Protein AF-A0A7S4M7B2-F1 (afdb_monomer_lite)

Secondary structure (DSSP, 8-state):
-HHHHTT-S-EEEE---GGGHHHHHHHHHH-BPTT-S-BSEEEE-S-TTTS-HHHHHHTTS----BSSGGG---EEEE---HHHHHHHHHHHHHHHHHT-GGGGGBS-EEEE---HHHHHHHHPPTTSTT-SHHHHHH-

Organism: NCBI:txid1487602

InterPro domains:
  IPR001737 Ribosomal RNA adenine methyltransferase KsgA/Erm [PF00398] (4-139)
  IPR001737 Ribosomal RNA adenine methyltransferase KsgA/Erm [PS51689] (1-139)
  IPR001737 Ribosomal RNA adenine methyltransferase KsgA/Erm [PTHR11727] (1-139)
  IPR020598 Ribosomal RNA adenine methylase transferase, N-terminal [SM00650] (1-139)
  IPR029063 S-adenosyl-L-methionine-dependent methyltransferase superfamily [G3DSA:3.40.50.150] (1-139)
  IPR029063 S-adenosyl-L-methionine-dependent methyltransferase superfamily [SSF53335] (3-139)

Foldseek 3Di:
DVCLVVPLQADEDAAQDPVCVVVLVVVQCVQDDVPDSHHSYHYHNHDPLPDQQQVVCCVPDPQDEDADQVPQSAEAEDADDQVVQLVVLLVVLVCCVVCGGSSSNYPYYYHYDHDPLLVCLCCPDPPDPSDDPNVVSND

Structure (mmCIF, N/CA/C/O backbone):
data_AF-A0A7S4M7B2-F1
#
_entry.id   AF-A0A7S4M7B2-F1
#
loop_
_atom_site.group_PDB
_atom_site.id
_atom_site.type_symbol
_atom_site.label_atom_id
_atom_site.label_alt_id
_atom_site.label_comp_id
_atom_site.label_asym_id
_atom_site.label_entity_id
_atom_site.label_seq_id
_atom_site.pdbx_PDB_ins_code
_atom_site.Cartn_x
_atom_site.Cartn_y
_atom_site.Cartn_z
_atom_site.occupancy
_atom_site.B_iso_or_equiv
_atom_site.auth_seq_id
_atom_site.auth_comp_id
_atom_site.auth_asym_id
_atom_site.auth_atom_id
_atom_site.pdbx_PDB_model_num
ATOM 1 N N . ARG A 1 1 ? -14.000 -4.338 2.438 1.00 89.56 1 A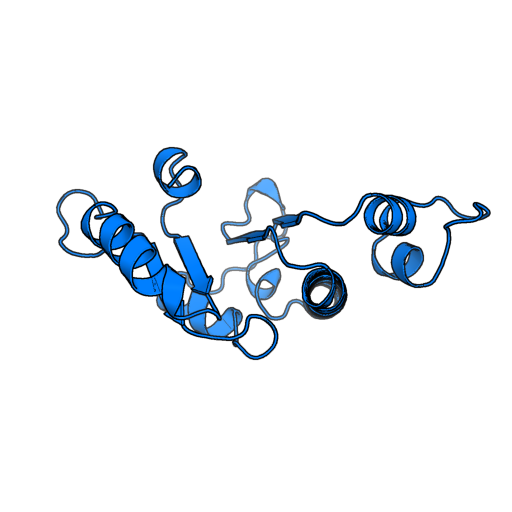RG A N 1
ATOM 2 C CA . ARG A 1 1 ? -14.824 -5.493 2.884 1.00 89.56 1 ARG A CA 1
ATOM 3 C C . ARG A 1 1 ? -14.069 -6.809 2.748 1.00 89.56 1 ARG A C 1
ATOM 5 O O . ARG A 1 1 ? -13.810 -7.389 3.786 1.00 89.56 1 ARG A O 1
ATOM 12 N N . ALA A 1 2 ? -13.655 -7.221 1.542 1.00 92.56 2 ALA A N 1
ATOM 13 C CA . ALA A 1 2 ? -12.934 -8.486 1.325 1.00 92.56 2 ALA A CA 1
ATOM 14 C C . ALA A 1 2 ? -11.750 -8.702 2.289 1.00 92.56 2 ALA A C 1
ATOM 16 O O . ALA A 1 2 ? -11.716 -9.709 2.974 1.00 92.56 2 ALA A O 1
ATOM 17 N N . LEU A 1 3 ? -10.871 -7.706 2.457 1.00 94.25 3 LEU A N 1
ATOM 18 C CA . LEU A 1 3 ? -9.733 -7.799 3.390 1.00 94.25 3 LEU A CA 1
ATOM 19 C C . LEU A 1 3 ? -10.139 -8.096 4.841 1.00 94.25 3 LEU A C 1
ATOM 21 O O . LEU A 1 3 ? -9.514 -8.904 5.514 1.00 94.25 3 LEU A O 1
ATOM 25 N N . LEU A 1 4 ? -11.214 -7.467 5.321 1.00 94.06 4 LEU A N 1
ATOM 26 C CA . LEU A 1 4 ? -11.724 -7.690 6.678 1.00 94.06 4 LEU A CA 1
ATOM 27 C C . LEU A 1 4 ? -12.322 -9.097 6.829 1.00 94.06 4 LEU A C 1
ATOM 29 O O . LEU A 1 4 ? -12.195 -9.702 7.892 1.00 94.06 4 LEU A O 1
ATOM 33 N N . MET A 1 5 ? -12.971 -9.597 5.771 1.00 92.62 5 MET A N 1
ATOM 34 C CA . MET A 1 5 ? -13.567 -10.937 5.715 1.00 92.62 5 MET A CA 1
ATOM 35 C C . MET A 1 5 ? -12.500 -12.034 5.651 1.00 92.62 5 MET A C 1
ATOM 37 O O . MET A 1 5 ? -12.662 -13.053 6.307 1.00 92.62 5 MET A O 1
ATOM 41 N N . GLU A 1 6 ? -11.390 -11.784 4.954 1.00 93.25 6 GLU A N 1
ATOM 42 C CA . GLU A 1 6 ? -10.222 -12.679 4.877 1.00 93.25 6 GLU A CA 1
ATOM 43 C C . GLU A 1 6 ? -9.386 -12.688 6.174 1.00 93.25 6 GLU A C 1
ATOM 45 O O . GLU A 1 6 ? -8.348 -13.331 6.263 1.00 93.25 6 GLU A O 1
ATOM 50 N N . GLY A 1 7 ? -9.823 -11.963 7.208 1.00 90.94 7 GLY A N 1
ATOM 51 C CA . GLY A 1 7 ? -9.205 -12.018 8.530 1.00 90.94 7 GLY A CA 1
ATOM 52 C C . GLY A 1 7 ? -8.147 -10.950 8.807 1.00 90.94 7 GLY A C 1
ATOM 53 O O . GLY A 1 7 ? -7.533 -11.012 9.867 1.00 90.94 7 GLY A O 1
ATOM 54 N N . ALA A 1 8 ? -7.972 -9.932 7.952 1.00 94.06 8 ALA A N 1
ATOM 55 C CA . ALA A 1 8 ? -7.033 -8.838 8.226 1.00 94.06 8 ALA A CA 1
ATOM 56 C C . ALA A 1 8 ? -7.366 -8.152 9.558 1.00 94.06 8 ALA A C 1
ATOM 58 O O . ALA A 1 8 ? -8.428 -7.538 9.685 1.00 94.06 8 ALA A O 1
ATOM 59 N N . GLU A 1 9 ? -6.495 -8.274 10.561 1.00 94.00 9 GLU A N 1
ATOM 60 C CA . GLU A 1 9 ? -6.754 -7.813 11.932 1.00 94.00 9 GLU A CA 1
ATOM 61 C C . GLU A 1 9 ? -7.226 -6.355 11.960 1.00 94.00 9 GLU A C 1
ATOM 63 O O . GLU A 1 9 ? -8.264 -6.045 12.549 1.00 94.00 9 GLU A O 1
ATOM 68 N N . ARG A 1 10 ? -6.527 -5.499 11.210 1.00 95.81 10 ARG A N 1
ATOM 69 C CA . ARG A 1 10 ? -6.850 -4.090 11.008 1.00 95.81 10 ARG A CA 1
ATOM 70 C C . ARG A 1 10 ? -6.630 -3.706 9.547 1.00 95.81 10 ARG A C 1
ATOM 72 O O . ARG A 1 10 ? -5.706 -4.191 8.901 1.00 95.81 10 ARG A O 1
ATOM 79 N N . VAL A 1 11 ? -7.473 -2.819 9.029 1.00 97.56 11 VAL A N 1
ATOM 80 C CA . VAL A 1 11 ? -7.358 -2.251 7.682 1.00 97.56 11 VAL A CA 1
ATOM 81 C C . VAL A 1 11 ? -7.363 -0.735 7.806 1.00 97.56 11 VAL A C 1
ATOM 83 O O . VAL A 1 11 ? -8.320 -0.162 8.322 1.00 97.56 11 VAL A O 1
ATOM 86 N N . ILE A 1 12 ? -6.308 -0.089 7.321 1.00 97.75 12 ILE A N 1
ATOM 87 C CA . ILE A 1 12 ? -6.214 1.370 7.234 1.00 97.75 12 ILE A CA 1
ATOM 88 C C . ILE A 1 12 ? -6.463 1.752 5.776 1.00 97.75 12 ILE A C 1
ATOM 90 O O . ILE A 1 12 ? -5.757 1.290 4.883 1.00 97.75 12 ILE A O 1
ATOM 94 N N . VAL A 1 13 ? -7.486 2.565 5.529 1.00 97.62 13 VAL A N 1
ATOM 95 C CA . VAL A 1 13 ? -7.817 3.078 4.196 1.00 97.62 13 VAL A CA 1
ATOM 96 C C . VAL A 1 13 ? -7.465 4.553 4.147 1.00 97.62 13 VAL A C 1
ATOM 98 O O . VAL A 1 13 ? -8.018 5.335 4.917 1.00 97.62 13 VAL A O 1
ATOM 101 N N . ILE A 1 14 ? -6.581 4.923 3.223 1.00 97.44 14 ILE A N 1
ATOM 102 C CA . ILE A 1 14 ? -6.286 6.316 2.883 1.00 97.44 14 ILE A CA 1
ATOM 103 C C . ILE A 1 14 ? -7.097 6.655 1.632 1.00 97.44 14 ILE A C 1
ATOM 105 O O . ILE A 1 14 ? -6.838 6.119 0.557 1.00 97.44 14 ILE A O 1
ATOM 109 N N . GLU A 1 15 ? -8.114 7.497 1.794 1.00 96.94 15 GLU A N 1
ATOM 110 C CA . GLU A 1 15 ? -9.046 7.886 0.735 1.00 96.94 15 GLU A CA 1
ATOM 111 C C . GLU A 1 15 ? -9.019 9.401 0.536 1.00 96.94 15 GLU A C 1
ATOM 113 O O . GLU A 1 15 ? -9.417 10.165 1.420 1.00 96.94 15 GLU A O 1
ATOM 118 N N . LYS A 1 16 ? -8.595 9.840 -0.649 1.00 95.56 16 LYS A N 1
ATOM 119 C CA . LYS A 1 16 ? -8.500 11.262 -0.986 1.00 95.56 16 LYS A CA 1
ATOM 120 C C . LYS A 1 16 ? -9.872 11.858 -1.293 1.00 95.56 16 LYS A C 1
ATOM 122 O O . LYS A 1 16 ? -10.170 12.988 -0.896 1.00 95.56 16 LYS A O 1
ATOM 127 N N . ASP A 1 17 ? -10.726 11.111 -1.984 1.00 95.69 17 ASP A N 1
ATOM 128 C CA . ASP A 1 17 ? -12.028 11.581 -2.430 1.00 95.69 17 ASP A CA 1
ATOM 129 C C . ASP A 1 17 ? -13.092 11.418 -1.338 1.00 95.69 17 ASP A C 1
ATOM 131 O O . ASP A 1 17 ? -13.592 10.333 -1.027 1.00 95.69 17 ASP A O 1
ATOM 135 N N . ARG A 1 18 ? -13.499 12.564 -0.788 1.00 96.12 18 ARG A N 1
ATOM 136 C CA . ARG A 1 18 ? -14.482 12.664 0.297 1.00 96.12 18 ARG A CA 1
ATOM 137 C C . ARG A 1 18 ? -15.831 12.029 -0.026 1.00 96.12 18 ARG A C 1
ATOM 139 O O . ARG A 1 18 ? -16.554 11.660 0.897 1.00 96.12 18 ARG A O 1
ATOM 146 N N . ARG A 1 19 ? -16.178 11.877 -1.306 1.00 97.69 19 ARG A N 1
ATOM 147 C CA . ARG A 1 19 ? -17.455 11.287 -1.731 1.00 97.69 19 ARG A CA 1
ATOM 148 C C . ARG A 1 19 ? -17.584 9.818 -1.326 1.00 97.69 19 ARG A C 1
ATOM 150 O O . ARG A 1 19 ? -18.703 9.358 -1.117 1.00 97.69 19 ARG A O 1
ATOM 157 N N . PHE A 1 20 ? -16.471 9.096 -1.169 1.00 96.69 20 PHE A N 1
ATOM 158 C CA . PHE A 1 20 ? -16.482 7.688 -0.750 1.00 96.69 20 PHE A CA 1
ATOM 159 C C . PHE A 1 20 ? -16.506 7.497 0.769 1.00 96.69 20 PHE A C 1
ATOM 161 O O . PHE A 1 20 ? -16.854 6.416 1.248 1.00 96.69 20 PHE A O 1
ATOM 168 N N . ILE A 1 21 ? -16.198 8.542 1.543 1.00 97.25 21 ILE A N 1
ATOM 169 C CA . ILE A 1 21 ? -16.103 8.467 3.006 1.00 97.25 21 ILE A CA 1
ATOM 170 C C . ILE A 1 21 ? -17.407 7.980 3.659 1.00 97.25 21 ILE A C 1
ATOM 172 O O . ILE A 1 21 ? -17.317 7.070 4.485 1.00 97.25 21 ILE A O 1
ATOM 176 N N . PRO A 1 22 ? -18.614 8.454 3.280 1.00 97.56 22 PRO A N 1
ATOM 177 C CA . PRO A 1 22 ? -19.855 7.941 3.865 1.00 97.56 22 PRO A CA 1
ATOM 178 C C . PRO A 1 22 ? -20.035 6.431 3.658 1.00 97.56 22 PRO A C 1
ATOM 180 O O . PRO A 1 22 ? -20.436 5.714 4.573 1.00 97.56 22 PRO A O 1
ATOM 183 N N . ALA A 1 23 ? -19.684 5.915 2.477 1.00 97.06 23 ALA A N 1
ATOM 184 C CA . ALA A 1 23 ? -19.776 4.486 2.185 1.00 97.06 23 ALA A CA 1
ATOM 185 C C . ALA A 1 23 ? -18.755 3.670 2.998 1.00 97.06 23 ALA A C 1
ATOM 187 O O . ALA A 1 23 ? -19.079 2.593 3.505 1.00 97.06 23 ALA A O 1
ATOM 188 N N . LEU A 1 24 ? -17.537 4.192 3.169 1.00 97.38 24 LEU A N 1
ATOM 189 C CA . LEU A 1 24 ? -16.518 3.577 4.020 1.00 97.38 24 LEU A CA 1
ATOM 190 C C . LEU A 1 24 ? -16.945 3.563 5.495 1.00 97.38 24 LEU A C 1
ATOM 192 O O . LEU A 1 24 ? -16.757 2.550 6.166 1.00 97.38 24 LEU A O 1
ATOM 196 N N . GLN A 1 25 ? -17.579 4.629 5.987 1.00 97.50 25 GLN A N 1
ATOM 197 C CA . GLN A 1 25 ? -18.100 4.706 7.357 1.00 97.50 25 GLN A CA 1
ATOM 198 C C . GLN A 1 25 ? -19.187 3.657 7.626 1.00 97.50 25 GLN A C 1
ATOM 200 O O . GLN A 1 25 ? -19.196 3.053 8.697 1.00 97.50 25 GLN A O 1
ATOM 205 N N . LEU A 1 26 ? -20.052 3.362 6.649 1.00 96.75 26 LEU A N 1
ATOM 206 C CA . LEU A 1 26 ? -21.022 2.265 6.773 1.00 96.75 26 LEU A CA 1
ATOM 207 C C . LEU A 1 26 ? -20.331 0.907 6.955 1.00 96.75 26 LEU A C 1
ATOM 209 O O . LEU A 1 26 ? -20.789 0.071 7.732 1.00 96.75 26 LEU A O 1
ATOM 213 N N . ILE A 1 27 ? -19.210 0.681 6.264 1.00 96.25 27 ILE A N 1
ATOM 214 C CA . ILE A 1 27 ? -18.401 -0.533 6.445 1.00 96.25 27 ILE A CA 1
ATOM 215 C C . ILE A 1 27 ? -17.726 -0.512 7.820 1.00 96.25 27 ILE A C 1
ATOM 217 O O . ILE A 1 27 ? -17.696 -1.538 8.493 1.00 96.25 27 ILE A O 1
ATOM 221 N N . GLN A 1 28 ? -17.216 0.644 8.245 1.00 96.38 28 GLN A N 1
ATOM 222 C CA . GLN A 1 28 ? -16.529 0.830 9.521 1.00 96.38 28 GLN A CA 1
ATOM 223 C C . GLN A 1 28 ? -17.417 0.457 10.711 1.00 96.38 28 GLN A C 1
ATOM 225 O O . GLN A 1 28 ? -16.987 -0.278 11.592 1.00 96.38 28 GLN A O 1
ATOM 230 N N . GLN A 1 29 ? -18.681 0.885 10.690 1.00 94.69 29 GLN A N 1
ATOM 231 C CA . GLN A 1 29 ? -19.667 0.566 11.730 1.00 94.69 29 GLN A CA 1
ATOM 232 C C . GLN A 1 29 ? -19.933 -0.941 11.872 1.00 94.69 29 GLN A C 1
ATOM 234 O O . GLN A 1 29 ? -20.327 -1.399 12.940 1.00 94.69 29 GLN A O 1
ATOM 239 N N . GLN A 1 30 ? -19.719 -1.711 10.803 1.00 93.25 30 GLN A N 1
ATOM 240 C CA . GLN A 1 30 ? -19.924 -3.162 10.771 1.00 93.25 30 GLN A CA 1
ATOM 241 C C . GLN A 1 30 ? -18.630 -3.947 11.033 1.00 93.25 30 GLN A C 1
ATOM 243 O O . GLN A 1 30 ? -18.676 -5.139 11.327 1.00 93.25 30 GLN A O 1
ATOM 248 N N . ALA A 1 31 ? -17.471 -3.302 10.913 1.00 94.81 31 ALA A N 1
ATOM 249 C CA . ALA A 1 31 ? -16.157 -3.928 10.971 1.00 94.81 31 ALA A CA 1
ATOM 250 C C . ALA A 1 31 ? -15.586 -3.956 12.397 1.00 94.81 31 ALA A C 1
ATOM 252 O O . ALA A 1 31 ? -14.418 -3.640 12.590 1.00 94.81 31 ALA A O 1
ATOM 253 N N . LEU A 1 32 ? -16.390 -4.294 13.403 1.00 95.00 32 LEU A N 1
ATOM 254 C CA . LEU A 1 32 ? -15.966 -4.243 14.805 1.00 95.00 32 LEU A CA 1
ATOM 255 C C . LEU A 1 32 ? -15.055 -5.419 15.185 1.00 95.00 32 LEU A C 1
ATOM 257 O O . LEU A 1 32 ? -15.153 -6.517 14.630 1.00 95.00 32 LEU A O 1
ATOM 261 N N . PHE A 1 33 ? -14.171 -5.192 16.154 1.00 93.31 33 PHE A N 1
ATOM 262 C CA . PHE A 1 33 ? -13.468 -6.281 16.828 1.00 93.31 33 PHE A CA 1
ATOM 263 C C . PHE A 1 33 ? -14.460 -7.124 17.655 1.00 93.31 33 PHE A C 1
ATOM 265 O O . PHE A 1 33 ? -15.402 -6.570 18.231 1.00 93.31 33 PHE A O 1
ATOM 272 N N . PRO A 1 34 ? -14.265 -8.454 17.765 1.00 89.31 34 PRO A N 1
ATOM 273 C CA . PRO A 1 34 ? -15.091 -9.288 18.635 1.00 89.31 34 PRO A CA 1
ATOM 274 C C . PRO A 1 34 ? -15.097 -8.749 20.071 1.00 89.31 34 PRO A C 1
ATOM 276 O O . PRO A 1 34 ? -14.042 -8.466 20.633 1.00 89.31 34 PRO A O 1
ATOM 279 N N . ASN A 1 35 ? -16.284 -8.613 20.667 1.00 89.50 35 ASN A N 1
ATOM 280 C CA . ASN A 1 35 ? -16.480 -8.107 22.034 1.00 89.50 35 ASN A CA 1
ATOM 281 C C . ASN A 1 35 ? -15.952 -6.680 22.295 1.00 89.50 35 ASN A C 1
ATOM 283 O O . ASN A 1 35 ? -15.760 -6.300 23.449 1.00 89.50 35 ASN A O 1
ATOM 287 N N . SER A 1 36 ? -15.746 -5.869 21.255 1.00 91.50 36 SER A N 1
ATOM 288 C CA . SER A 1 36 ? -15.299 -4.480 21.379 1.00 91.50 36 SER A CA 1
ATOM 289 C C . SER A 1 36 ? -16.154 -3.544 20.525 1.00 91.50 36 SER A C 1
ATOM 291 O O . SER A 1 36 ? -16.768 -3.943 19.538 1.00 91.50 36 SER A O 1
ATOM 293 N N . LYS A 1 37 ? -16.204 -2.269 20.922 1.00 89.31 37 LYS A N 1
ATOM 294 C CA . LYS A 1 37 ? -16.809 -1.188 20.125 1.00 89.31 37 LYS A CA 1
ATOM 295 C C . LYS A 1 37 ? -15.817 -0.560 19.143 1.00 89.31 37 LYS A C 1
ATOM 297 O O . LYS A 1 37 ? -16.197 0.317 18.373 1.00 89.31 37 LYS A O 1
ATOM 302 N N . GLU A 1 38 ? -14.553 -0.969 19.187 1.00 93.44 38 GLU A N 1
ATOM 303 C CA . GLU A 1 38 ? -13.528 -0.494 18.266 1.00 93.44 38 GLU A CA 1
ATOM 304 C C . GLU A 1 38 ? -13.702 -1.137 16.885 1.00 93.44 38 GLU A C 1
ATOM 306 O O . GLU A 1 38 ? -13.950 -2.338 16.761 1.00 93.44 38 GLU A O 1
ATOM 311 N N . SER A 1 39 ? -13.548 -0.329 15.838 1.00 95.38 39 SER A N 1
ATOM 312 C CA . SER A 1 39 ? -13.550 -0.795 14.455 1.00 95.38 39 SER A CA 1
ATOM 313 C C . SER A 1 39 ? -12.157 -1.252 14.021 1.00 95.38 39 SER A C 1
ATOM 315 O O . SER A 1 39 ? -11.166 -0.551 14.211 1.00 95.38 39 SER A O 1
ATOM 317 N N . ARG A 1 40 ? -12.107 -2.391 13.331 1.00 96.38 40 ARG A N 1
ATOM 318 C CA . ARG A 1 40 ? -10.954 -2.916 12.586 1.00 96.38 40 ARG A CA 1
ATOM 319 C C . ARG A 1 40 ? -10.632 -2.081 11.350 1.00 96.38 40 ARG A C 1
ATOM 321 O O . ARG A 1 40 ? -9.523 -2.152 10.837 1.00 96.38 40 ARG A O 1
ATOM 328 N N . LEU A 1 41 ? -11.597 -1.315 10.840 1.00 97.62 41 LEU A N 1
ATOM 329 C CA . LEU A 1 41 ? -11.397 -0.375 9.741 1.00 97.62 41 LEU A CA 1
ATOM 330 C C . LEU A 1 41 ? -11.077 1.022 10.287 1.00 97.62 41 LEU A C 1
ATOM 332 O O . LEU A 1 41 ? -11.873 1.602 11.031 1.00 97.62 41 LEU A O 1
ATOM 336 N N . VAL A 1 42 ? -9.950 1.580 9.862 1.00 97.38 42 VAL A N 1
ATOM 337 C CA . VAL A 1 42 ? -9.544 2.967 10.106 1.00 97.38 42 VAL A CA 1
ATOM 338 C C . VAL A 1 42 ? -9.615 3.713 8.779 1.00 97.38 42 VAL A C 1
ATOM 340 O O . VAL A 1 42 ? -9.099 3.234 7.772 1.00 97.38 42 VAL A O 1
ATOM 343 N N . ILE A 1 43 ? -10.275 4.869 8.767 1.00 97.81 43 ILE A N 1
ATOM 344 C CA . ILE A 1 43 ? -10.438 5.696 7.568 1.00 97.81 43 ILE A CA 1
ATOM 345 C C . ILE A 1 43 ? -9.631 6.974 7.768 1.00 97.81 43 ILE A C 1
ATOM 347 O O . ILE A 1 43 ? -9.874 7.717 8.717 1.00 97.81 43 ILE A O 1
ATOM 351 N N . VAL A 1 44 ? -8.702 7.230 6.857 1.00 97.81 44 VAL A N 1
ATOM 352 C CA . VAL A 1 44 ? -7.909 8.455 6.769 1.00 97.81 44 VAL A CA 1
ATOM 353 C C . VAL A 1 44 ? -8.354 9.180 5.505 1.00 97.81 44 VAL A C 1
ATOM 355 O O . VAL A 1 44 ? -8.224 8.644 4.407 1.00 97.81 44 VAL A O 1
ATOM 358 N N . ASN A 1 45 ? -8.924 10.380 5.643 1.00 97.31 45 ASN A N 1
ATOM 359 C CA . ASN A 1 45 ? -9.225 11.209 4.478 1.00 97.31 45 ASN A CA 1
ATOM 360 C C . ASN A 1 45 ? -7.983 12.022 4.100 1.00 97.31 45 ASN A C 1
ATOM 362 O O . ASN A 1 45 ? -7.754 13.072 4.693 1.00 97.31 45 ASN A O 1
ATOM 366 N N . GLY A 1 46 ? -7.204 11.532 3.139 1.00 96.19 46 GLY A N 1
ATOM 367 C CA . GLY A 1 46 ? -5.884 12.078 2.826 1.00 96.19 46 GLY A CA 1
ATOM 368 C C . GLY A 1 46 ? -5.331 11.591 1.491 1.00 96.19 46 GLY A C 1
ATOM 369 O O . GLY A 1 46 ? -5.930 10.743 0.825 1.00 96.19 46 GLY A O 1
ATOM 370 N N . ASP A 1 47 ? -4.195 12.149 1.084 1.00 95.12 47 ASP A N 1
ATOM 371 C CA . ASP A 1 47 ? -3.472 11.736 -0.120 1.00 95.12 47 ASP A CA 1
ATOM 372 C C . ASP A 1 47 ? -2.356 10.756 0.250 1.00 95.12 47 ASP A C 1
ATOM 374 O O . ASP A 1 47 ? -1.439 11.101 0.987 1.00 95.12 47 ASP A O 1
ATOM 378 N N . ILE A 1 48 ? -2.386 9.547 -0.312 1.00 94.88 48 ILE A N 1
ATOM 379 C CA . ILE A 1 48 ? -1.366 8.513 -0.077 1.00 94.88 48 ILE A CA 1
ATOM 380 C C . ILE A 1 48 ? 0.074 8.985 -0.349 1.00 94.88 48 ILE A C 1
ATOM 382 O O . ILE A 1 48 ? 1.026 8.460 0.233 1.00 94.88 48 ILE A O 1
ATOM 386 N N . LEU A 1 49 ? 0.265 9.969 -1.231 1.00 94.31 49 LEU A N 1
ATOM 387 C CA . LEU A 1 49 ? 1.588 10.525 -1.512 1.00 94.31 49 LEU A CA 1
ATOM 388 C C . LEU A 1 49 ? 2.099 11.442 -0.392 1.00 94.31 49 LEU A C 1
ATOM 390 O O . LEU A 1 49 ? 3.314 11.575 -0.249 1.00 94.31 49 LEU A O 1
ATOM 394 N N . GLU A 1 50 ? 1.200 12.023 0.400 1.00 94.56 50 GLU A N 1
ATOM 395 C CA . GLU A 1 50 ? 1.500 12.999 1.455 1.00 94.56 50 GLU A CA 1
ATOM 396 C C . GLU A 1 50 ? 1.405 12.393 2.863 1.00 94.56 50 GLU A C 1
ATOM 398 O O . GLU A 1 50 ? 2.108 12.839 3.768 1.00 94.56 50 GLU A O 1
ATOM 403 N N . GLU A 1 51 ? 0.581 11.358 3.047 1.00 95.31 51 GLU A N 1
ATOM 404 C CA . GLU A 1 51 ? 0.434 10.674 4.332 1.00 95.31 51 GLU A CA 1
ATOM 405 C C . GLU A 1 51 ? 1.731 9.974 4.772 1.00 95.31 51 GLU A C 1
ATOM 407 O O . GLU A 1 51 ? 2.426 9.329 3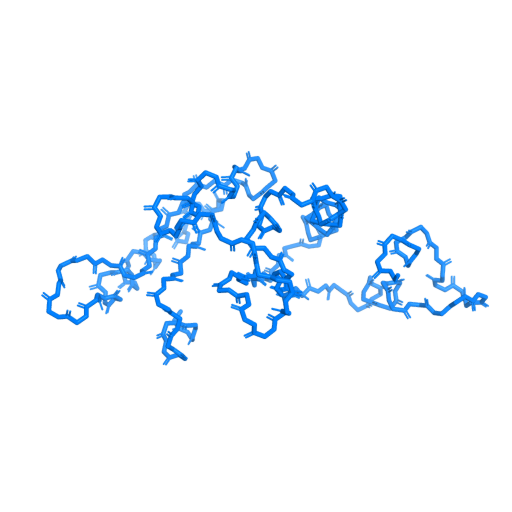.974 1.00 95.31 51 GLU A O 1
ATOM 412 N N . ASN A 1 52 ? 2.010 10.052 6.078 1.00 94.88 52 ASN A N 1
ATOM 413 C CA . ASN A 1 52 ? 3.061 9.279 6.731 1.00 94.88 52 ASN A CA 1
ATOM 414 C C . ASN A 1 52 ? 2.507 7.911 7.158 1.00 94.88 52 ASN A C 1
ATOM 416 O O . ASN A 1 52 ? 1.882 7.769 8.212 1.00 94.88 52 ASN A O 1
ATOM 420 N N . GLU A 1 53 ? 2.734 6.888 6.334 1.00 94.69 53 GLU A N 1
ATOM 421 C CA . GLU A 1 53 ? 2.217 5.542 6.597 1.00 94.69 53 GLU A CA 1
ATOM 422 C C . GLU A 1 53 ? 2.819 4.915 7.862 1.00 94.69 53 GLU A C 1
ATOM 424 O O . GLU A 1 53 ? 2.152 4.137 8.541 1.00 94.69 53 GLU A O 1
ATOM 429 N N . GLU A 1 54 ? 4.063 5.265 8.191 1.00 94.44 54 GLU A N 1
ATOM 430 C CA . GLU A 1 54 ? 4.778 4.724 9.346 1.00 94.44 54 GLU A CA 1
ATOM 431 C C . GLU A 1 54 ? 4.082 5.122 10.648 1.00 94.44 54 GLU A C 1
ATOM 433 O O . GLU A 1 54 ? 3.697 4.247 11.425 1.00 94.44 54 GLU A O 1
ATOM 438 N N . GLU A 1 55 ? 3.813 6.420 10.816 1.00 94.69 55 GLU A N 1
ATOM 439 C CA . GLU A 1 55 ? 3.098 6.976 11.972 1.00 94.69 55 GLU A CA 1
ATOM 440 C C . GLU A 1 55 ? 1.665 6.441 12.092 1.00 94.69 55 GLU A C 1
ATOM 442 O O . GLU A 1 55 ? 1.143 6.278 13.197 1.00 94.69 55 GLU A O 1
ATOM 447 N N . LEU A 1 56 ? 0.995 6.175 10.966 1.00 95.31 56 LEU A N 1
ATOM 448 C CA . LEU A 1 56 ? -0.350 5.598 10.975 1.00 95.31 56 LEU A CA 1
ATOM 449 C C . LEU A 1 56 ? -0.345 4.156 11.492 1.00 95.31 56 LEU A C 1
ATOM 451 O O . LEU A 1 56 ? -1.245 3.782 12.247 1.00 95.31 56 LEU A O 1
ATOM 455 N N . ILE A 1 57 ? 0.652 3.362 11.098 1.00 95.62 57 ILE A N 1
ATOM 456 C CA . ILE A 1 57 ? 0.778 1.960 11.510 1.00 95.62 57 ILE A CA 1
ATOM 457 C C . ILE A 1 57 ? 1.256 1.861 12.965 1.00 95.62 57 ILE A C 1
ATOM 459 O O . ILE A 1 57 ? 0.719 1.042 13.713 1.00 95.62 57 ILE A O 1
ATOM 463 N N . GLU A 1 58 ? 2.173 2.735 13.399 1.00 95.12 58 GLU A N 1
ATOM 464 C CA . GLU A 1 58 ? 2.753 2.726 14.756 1.00 95.12 58 GLU A CA 1
ATOM 465 C C . GLU A 1 58 ? 1.694 2.819 15.859 1.00 95.12 58 GLU A C 1
ATOM 467 O O . GLU A 1 58 ? 1.861 2.258 16.941 1.00 95.12 58 GLU A O 1
ATOM 472 N N . LYS A 1 59 ? 0.572 3.494 15.578 1.00 94.25 59 LYS A N 1
ATOM 473 C CA . LYS A 1 59 ? -0.568 3.620 16.501 1.00 94.25 59 LYS A CA 1
ATOM 474 C C . LYS A 1 59 ? -1.184 2.276 16.887 1.00 94.25 59 LYS A C 1
ATOM 476 O O . LYS A 1 59 ? -1.888 2.201 17.892 1.00 94.25 59 LYS A O 1
ATOM 481 N N . TYR A 1 60 ? -0.980 1.245 16.069 1.00 93.81 60 TYR A N 1
ATOM 482 C CA . TYR A 1 60 ? -1.694 -0.026 16.166 1.00 93.81 60 TYR A CA 1
ATOM 483 C C . TYR A 1 60 ? -0.784 -1.250 16.149 1.00 93.81 60 TYR A C 1
ATOM 485 O O . TYR A 1 60 ? -1.204 -2.314 16.596 1.00 93.81 60 TYR A O 1
ATOM 493 N N . LEU A 1 61 ? 0.438 -1.116 15.639 1.00 93.50 61 LEU A N 1
ATOM 494 C CA . LEU A 1 61 ? 1.408 -2.193 15.555 1.00 93.50 61 LEU A CA 1
ATOM 495 C C . LEU A 1 61 ? 2.778 -1.652 15.988 1.00 93.50 61 LEU A C 1
ATOM 497 O O . LEU A 1 61 ? 3.280 -0.722 15.356 1.00 93.50 61 LEU A O 1
ATOM 501 N N . PRO A 1 62 ? 3.407 -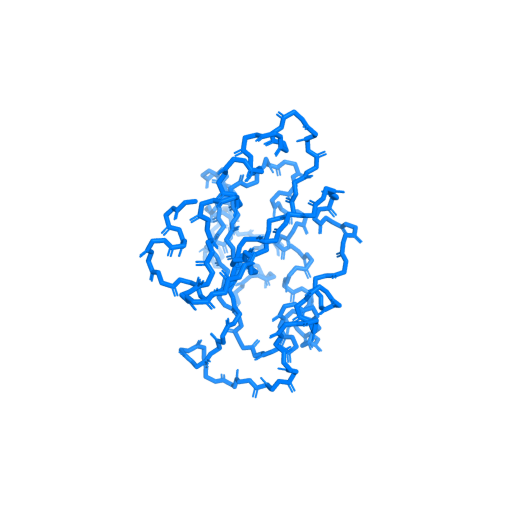2.203 17.041 1.00 90.19 62 PRO A N 1
ATOM 502 C CA . PRO A 1 62 ? 4.765 -1.816 17.397 1.00 90.19 62 PRO A CA 1
ATOM 503 C C . PRO A 1 62 ? 5.737 -2.165 16.266 1.00 90.19 62 PRO A C 1
ATOM 505 O O . PRO A 1 62 ? 5.579 -3.173 15.573 1.00 90.19 62 PRO A O 1
ATOM 508 N N . LYS A 1 63 ? 6.772 -1.340 16.099 1.00 87.88 63 LYS A N 1
ATOM 509 C CA . LYS A 1 63 ? 7.842 -1.600 15.135 1.00 87.88 63 LYS A CA 1
ATOM 510 C C . LYS A 1 63 ? 8.669 -2.805 15.561 1.00 87.88 63 LYS A C 1
ATOM 512 O O . LYS A 1 63 ? 9.535 -2.710 16.426 1.00 87.88 63 LYS A O 1
ATOM 517 N N . GLU A 1 64 ? 8.424 -3.922 14.899 1.00 88.50 64 GLU A N 1
ATOM 518 C CA . GLU A 1 64 ? 9.222 -5.135 15.002 1.00 88.50 64 GLU A CA 1
ATOM 519 C C . GLU A 1 64 ? 9.617 -5.562 13.588 1.00 88.50 64 GLU A C 1
ATOM 521 O O . GLU A 1 64 ? 8.767 -5.965 12.798 1.00 88.50 64 GLU A O 1
ATOM 526 N N . TYR A 1 65 ? 10.901 -5.426 13.244 1.00 88.12 65 TYR A N 1
ATOM 527 C CA . TYR A 1 65 ? 11.361 -5.697 11.884 1.00 88.12 65 TYR A CA 1
ATOM 528 C C . TYR A 1 65 ? 11.389 -7.201 11.595 1.00 88.12 65 TYR A C 1
ATOM 530 O O . TYR A 1 65 ? 12.207 -7.942 12.145 1.00 88.12 65 TYR A O 1
ATOM 538 N N . GLN A 1 66 ? 10.542 -7.642 10.667 1.00 89.56 66 GLN A N 1
ATOM 539 C CA . GLN A 1 66 ? 10.451 -9.040 10.248 1.00 89.56 66 GLN A CA 1
ATOM 540 C C . GLN A 1 66 ? 11.177 -9.254 8.916 1.00 89.56 66 GLN A C 1
ATOM 542 O O . GLN A 1 66 ? 10.768 -8.763 7.860 1.00 89.56 66 GLN A O 1
ATOM 547 N N . SER A 1 67 ? 12.291 -9.990 8.971 1.00 87.06 67 SER A N 1
ATOM 548 C CA . SER A 1 67 ? 13.147 -10.221 7.798 1.00 87.06 67 SER A CA 1
ATOM 549 C C . SER A 1 67 ? 12.520 -11.182 6.786 1.00 87.06 67 SER A C 1
ATOM 551 O O . SER A 1 67 ? 12.766 -11.041 5.590 1.00 87.06 67 SER A O 1
ATOM 553 N N . GLU A 1 68 ? 11.715 -12.139 7.249 1.00 91.12 68 GLU A N 1
ATOM 554 C CA . GLU A 1 68 ? 11.003 -13.090 6.396 1.00 91.12 68 GLU A CA 1
ATOM 555 C C . GLU A 1 68 ? 9.683 -12.464 5.903 1.00 91.12 68 GLU A C 1
ATOM 557 O O . GLU A 1 68 ? 8.848 -12.096 6.736 1.00 91.12 68 GLU A O 1
ATOM 562 N N . PRO A 1 69 ? 9.440 -12.345 4.580 1.00 87.75 69 PRO A N 1
ATOM 563 C CA . PRO A 1 69 ? 8.213 -11.743 4.058 1.00 87.75 69 PRO A CA 1
ATOM 564 C C . PRO A 1 69 ? 6.926 -12.388 4.579 1.00 87.75 69 PRO A C 1
ATOM 566 O O . PRO A 1 69 ? 5.961 -11.677 4.835 1.00 87.75 69 PRO A O 1
ATOM 569 N N . SER A 1 70 ? 6.903 -13.710 4.784 1.00 89.12 70 SER A N 1
ATOM 570 C CA . SER A 1 70 ? 5.713 -14.413 5.290 1.00 89.12 70 SER A CA 1
ATOM 571 C C . SER A 1 70 ? 5.399 -14.111 6.756 1.00 89.12 70 SER A C 1
ATOM 573 O O . SER A 1 70 ? 4.307 -14.420 7.224 1.00 89.12 70 SER A O 1
ATOM 575 N N . GLN A 1 71 ? 6.363 -13.561 7.495 1.00 90.25 71 GLN A N 1
ATOM 576 C CA . GLN A 1 71 ? 6.177 -13.156 8.883 1.00 90.25 71 GLN A CA 1
ATOM 577 C C . GLN A 1 71 ? 5.734 -11.700 8.990 1.00 90.25 71 GLN A C 1
ATOM 579 O O . GLN A 1 71 ? 5.183 -11.341 10.027 1.00 90.25 71 GLN A O 1
ATOM 584 N N . CYS A 1 72 ? 5.948 -10.893 7.940 1.00 92.12 72 CYS A N 1
ATOM 585 C CA . CYS A 1 72 ? 5.618 -9.477 7.934 1.00 92.12 72 CYS A CA 1
ATOM 586 C C . CYS A 1 72 ? 4.112 -9.256 8.115 1.00 92.12 72 CYS A C 1
ATOM 588 O O . CYS A 1 72 ? 3.300 -9.667 7.288 1.00 92.12 72 CYS A O 1
ATOM 590 N N . LYS A 1 73 ? 3.739 -8.571 9.199 1.00 93.25 73 LYS A N 1
ATOM 591 C CA . LYS A 1 73 ? 2.332 -8.286 9.541 1.00 93.25 73 LYS A CA 1
ATOM 592 C C . LYS A 1 73 ? 1.731 -7.101 8.777 1.00 93.25 73 LYS A C 1
ATOM 594 O O . LYS A 1 73 ? 0.543 -6.822 8.924 1.00 93.25 73 LYS A O 1
ATOM 599 N N . VAL A 1 74 ? 2.538 -6.391 7.988 1.00 95.94 74 VAL A N 1
ATOM 600 C CA . VAL A 1 74 ? 2.119 -5.213 7.224 1.00 95.94 74 VAL A CA 1
ATOM 601 C C . VAL A 1 74 ? 2.099 -5.548 5.737 1.00 95.94 74 VAL A C 1
ATOM 603 O O . VAL A 1 74 ? 3.071 -6.049 5.176 1.00 95.94 74 VAL A O 1
ATOM 606 N N . GLY A 1 75 ? 0.984 -5.230 5.086 1.00 95.12 75 GLY A N 1
ATOM 607 C CA . GLY A 1 75 ? 0.822 -5.349 3.643 1.00 95.12 75 GLY A CA 1
ATOM 608 C C . GLY A 1 75 ? 0.136 -4.117 3.069 1.00 95.12 75 GLY A C 1
ATOM 609 O O . GLY A 1 75 ? -0.687 -3.482 3.731 1.00 95.12 75 GLY A O 1
ATOM 610 N N . VAL A 1 76 ? 0.474 -3.785 1.828 1.00 96.00 76 VAL A N 1
ATOM 611 C CA . VAL A 1 76 ? -0.116 -2.669 1.085 1.00 96.00 76 VAL A CA 1
ATOM 612 C C . VAL A 1 76 ? -0.925 -3.222 -0.072 1.00 96.00 76 VAL A C 1
ATOM 614 O O . VAL A 1 76 ? -0.431 -4.028 -0.856 1.00 96.00 76 VAL A O 1
ATOM 617 N N . ILE A 1 77 ? -2.169 -2.770 -0.200 1.00 96.38 77 ILE A N 1
ATOM 618 C CA . ILE A 1 77 ? -3.050 -3.152 -1.302 1.00 96.38 77 ILE A CA 1
ATOM 619 C C . ILE A 1 77 ? -3.646 -1.885 -1.897 1.00 96.38 77 ILE A C 1
ATOM 621 O O . ILE A 1 77 ? -4.213 -1.068 -1.173 1.00 96.38 77 ILE A O 1
ATOM 625 N N . GLY A 1 78 ? -3.526 -1.717 -3.212 1.00 94.31 78 GLY A N 1
ATOM 626 C CA . GLY A 1 78 ? -3.968 -0.499 -3.881 1.00 94.31 78 GLY A CA 1
ATOM 627 C C . GLY A 1 78 ? -4.398 -0.730 -5.321 1.00 94.31 78 GLY A C 1
ATOM 628 O O . GLY A 1 78 ? -3.641 -1.253 -6.135 1.00 94.31 78 GLY A O 1
ATOM 629 N N . ASN A 1 79 ? -5.604 -0.272 -5.652 1.00 91.44 79 ASN A N 1
ATOM 630 C CA . ASN A 1 79 ? -6.050 -0.087 -7.030 1.00 91.44 79 ASN A CA 1
ATOM 631 C C . ASN A 1 79 ? -6.114 1.416 -7.311 1.00 91.44 79 ASN A C 1
ATOM 633 O O . ASN A 1 79 ? -7.168 2.039 -7.196 1.00 91.44 79 ASN A O 1
ATOM 637 N N . LEU A 1 80 ? -4.945 2.008 -7.544 1.00 88.12 80 LEU A N 1
ATOM 638 C CA . LEU A 1 80 ? -4.795 3.454 -7.648 1.00 88.12 80 LEU A CA 1
ATOM 639 C C . LEU A 1 80 ? -4.940 3.919 -9.103 1.00 88.12 80 LEU A C 1
ATOM 641 O O . LEU A 1 80 ? -4.562 3.190 -10.023 1.00 88.12 80 LEU A O 1
ATOM 645 N N . PRO A 1 81 ? -5.421 5.155 -9.332 1.00 85.75 81 PRO A N 1
ATOM 646 C CA . PRO A 1 81 ? -5.360 5.777 -10.647 1.00 85.75 81 PRO A CA 1
ATOM 647 C C . PRO A 1 81 ? -3.927 5.789 -11.183 1.00 85.75 81 PRO A C 1
ATOM 649 O O . PRO A 1 81 ? -2.969 5.949 -10.425 1.00 85.75 81 PRO A O 1
ATOM 652 N N . PHE A 1 82 ? -3.784 5.702 -12.505 1.00 77.69 82 PHE A N 1
ATOM 653 C CA . PHE A 1 82 ? -2.479 5.611 -13.165 1.00 77.69 82 PHE A CA 1
ATOM 654 C C . PHE A 1 82 ? -1.512 6.753 -12.803 1.00 77.69 82 PHE A C 1
ATOM 656 O O . PHE A 1 82 ? -0.313 6.536 -12.613 1.00 77.69 82 PHE A O 1
ATOM 663 N N . SER A 1 83 ? -2.041 7.971 -12.662 1.00 81.75 83 SER A N 1
ATOM 664 C CA . SER A 1 83 ? -1.261 9.154 -12.285 1.00 81.75 83 SER A CA 1
ATOM 665 C C . SER A 1 83 ? -0.641 9.058 -10.888 1.00 81.75 83 SER A C 1
ATOM 667 O O . SER A 1 83 ? 0.326 9.760 -10.609 1.00 81.75 83 SER A O 1
ATOM 669 N N . VAL A 1 84 ? -1.172 8.189 -10.024 1.00 91.06 84 VAL A N 1
ATOM 670 C CA . VAL A 1 84 ? -0.749 8.024 -8.628 1.00 91.06 84 VAL A CA 1
ATOM 671 C C . VAL A 1 84 ? 0.048 6.731 -8.446 1.00 91.06 84 VAL A C 1
ATOM 673 O O . VAL A 1 84 ? 1.066 6.731 -7.759 1.00 91.06 84 VAL A O 1
ATOM 676 N N . SER A 1 85 ? -0.351 5.640 -9.109 1.00 90.06 85 SER A N 1
ATOM 677 C CA . SER A 1 85 ? 0.234 4.305 -8.916 1.00 90.06 85 SER A CA 1
ATOM 678 C C . SER A 1 85 ? 1.750 4.270 -9.148 1.00 90.06 85 SER A C 1
ATOM 680 O O . SER A 1 85 ? 2.484 3.685 -8.354 1.00 90.06 85 SER A O 1
ATOM 682 N N . THR A 1 86 ? 2.240 4.930 -10.204 1.00 90.88 86 THR A N 1
ATOM 683 C CA . THR A 1 86 ? 3.681 4.972 -10.520 1.00 90.88 86 THR A CA 1
ATOM 684 C C . THR A 1 86 ? 4.467 5.774 -9.479 1.00 90.88 86 THR A C 1
ATOM 686 O O . THR A 1 86 ? 5.560 5.369 -9.086 1.00 90.88 86 THR A O 1
ATOM 689 N N . ALA A 1 87 ? 3.906 6.886 -8.992 1.00 93.50 87 ALA A N 1
ATOM 690 C CA . ALA A 1 87 ? 4.526 7.688 -7.938 1.00 93.50 87 ALA A CA 1
ATOM 691 C C . ALA A 1 87 ? 4.599 6.908 -6.616 1.00 93.50 87 ALA A C 1
ATOM 693 O O . ALA A 1 87 ? 5.647 6.899 -5.969 1.00 93.50 87 ALA A O 1
ATOM 694 N N . CYS A 1 88 ? 3.533 6.182 -6.263 1.00 94.94 88 CYS A N 1
ATOM 695 C CA . CYS A 1 88 ? 3.522 5.291 -5.106 1.00 94.94 88 CYS A CA 1
ATOM 696 C C . CYS A 1 88 ? 4.564 4.172 -5.227 1.00 94.94 88 CYS A C 1
ATOM 698 O O . CYS A 1 88 ? 5.297 3.928 -4.273 1.00 94.94 88 CYS A O 1
ATOM 700 N N . LEU A 1 89 ? 4.694 3.535 -6.397 1.00 94.12 89 LEU A N 1
ATOM 701 C CA . LEU A 1 89 ? 5.713 2.506 -6.617 1.00 94.12 89 LEU A CA 1
ATOM 702 C C . LEU A 1 89 ? 7.126 3.049 -6.370 1.00 94.12 89 LEU A C 1
ATOM 704 O O . LEU A 1 89 ? 7.896 2.443 -5.630 1.00 94.12 89 LEU A O 1
ATOM 708 N N . ILE A 1 90 ? 7.454 4.215 -6.933 1.00 93.44 90 ILE A N 1
ATOM 709 C CA . ILE A 1 90 ? 8.767 4.849 -6.737 1.00 93.44 90 ILE A CA 1
ATOM 710 C C . ILE A 1 90 ? 8.988 5.208 -5.258 1.00 93.44 90 ILE A C 1
ATOM 712 O O . ILE A 1 90 ? 10.072 4.953 -4.724 1.00 93.44 90 ILE A O 1
ATOM 716 N N . LYS A 1 91 ? 7.970 5.765 -4.582 1.00 94.88 91 LYS A N 1
ATOM 717 C CA . LYS A 1 91 ? 8.002 6.054 -3.136 1.00 94.88 91 LYS A CA 1
ATOM 718 C C . LYS A 1 91 ? 8.322 4.785 -2.340 1.00 94.88 91 LYS A C 1
ATOM 720 O O . LYS A 1 91 ? 9.249 4.801 -1.531 1.00 94.88 91 LYS A O 1
ATOM 725 N N . TRP A 1 92 ? 7.618 3.687 -2.605 1.00 95.38 92 TRP A N 1
ATOM 726 C CA . TRP A 1 92 ? 7.771 2.432 -1.870 1.00 95.38 92 TRP A CA 1
ATOM 727 C C . TRP A 1 92 ? 9.076 1.699 -2.171 1.00 95.38 92 TRP A C 1
ATOM 729 O O . TRP A 1 92 ? 9.699 1.209 -1.237 1.00 95.38 92 TRP A O 1
ATOM 739 N N . VAL A 1 93 ? 9.568 1.693 -3.412 1.00 95.12 93 VAL A N 1
ATOM 740 C CA . VAL A 1 93 ? 10.909 1.160 -3.726 1.00 95.12 93 VAL A CA 1
ATOM 741 C C . VAL A 1 93 ? 11.987 1.911 -2.937 1.00 95.12 93 VAL A C 1
ATOM 743 O O . VAL A 1 93 ? 12.870 1.301 -2.328 1.00 95.12 93 VAL A O 1
ATOM 746 N N . LYS A 1 94 ? 11.896 3.247 -2.886 1.00 95.19 94 LYS A N 1
ATOM 747 C CA . LYS A 1 94 ? 12.829 4.075 -2.113 1.00 95.19 94 LYS A CA 1
ATOM 748 C C . LYS A 1 94 ? 12.736 3.788 -0.611 1.00 95.19 94 LYS A C 1
ATOM 750 O O . LYS A 1 94 ? 13.774 3.657 0.036 1.00 95.19 94 LYS A O 1
ATOM 755 N N . GLN A 1 95 ? 11.524 3.678 -0.067 1.00 95.62 95 GLN A N 1
ATOM 756 C CA . GLN A 1 95 ? 11.301 3.320 1.337 1.00 95.62 95 GLN A CA 1
ATOM 757 C C . GLN A 1 95 ? 11.832 1.914 1.656 1.00 95.62 95 GLN A C 1
ATOM 759 O O . GLN A 1 95 ? 12.498 1.740 2.673 1.00 95.62 95 GLN A O 1
ATOM 764 N N . ALA A 1 96 ? 11.641 0.935 0.767 1.00 94.56 96 ALA A N 1
ATOM 765 C CA . ALA A 1 96 ? 12.161 -0.422 0.928 1.00 94.56 96 ALA A CA 1
ATOM 766 C C . ALA A 1 96 ? 13.693 -0.444 1.017 1.00 94.56 96 ALA A C 1
ATOM 768 O O . ALA A 1 96 ? 14.249 -1.084 1.909 1.00 94.56 96 ALA A O 1
ATOM 769 N N . SER A 1 97 ? 14.380 0.320 0.157 1.00 94.50 97 SER A N 1
ATOM 770 C CA . SER A 1 97 ? 15.844 0.451 0.197 1.00 94.50 97 SER A CA 1
ATOM 771 C C . SER A 1 97 ? 16.358 1.037 1.515 1.00 94.50 97 SER A C 1
ATOM 773 O O . SER A 1 97 ? 17.494 0.754 1.896 1.00 94.50 97 SER A O 1
ATOM 775 N N . LYS A 1 98 ? 15.556 1.866 2.187 1.00 95.00 98 LYS A N 1
ATOM 776 C CA . LYS A 1 98 ? 15.926 2.538 3.438 1.00 95.00 98 LYS A CA 1
ATOM 777 C C . LYS A 1 98 ? 15.335 1.895 4.690 1.00 95.00 98 LYS A C 1
ATOM 779 O O . LYS A 1 98 ? 15.730 2.269 5.787 1.00 95.00 98 LYS A O 1
ATOM 784 N N . ARG A 1 99 ? 14.432 0.921 4.529 1.00 94.38 99 ARG A N 1
ATOM 785 C CA . ARG A 1 99 ? 13.623 0.326 5.607 1.00 94.38 99 ARG A CA 1
ATOM 786 C C . ARG A 1 99 ? 12.801 1.380 6.361 1.00 94.38 99 ARG A C 1
ATOM 788 O O . ARG A 1 99 ? 12.730 1.363 7.582 1.00 94.38 99 ARG A O 1
ATOM 795 N N . GLU A 1 100 ? 12.201 2.292 5.606 1.00 94.88 100 GLU A N 1
ATOM 796 C CA . GLU A 1 100 ? 11.316 3.359 6.094 1.00 94.88 100 GLU A CA 1
ATOM 797 C C . GLU A 1 100 ? 9.853 3.042 5.732 1.00 94.88 100 GLU A C 1
ATOM 799 O O . GLU A 1 100 ? 9.573 2.138 4.931 1.00 94.88 100 GLU A O 1
ATOM 804 N N . GLY A 1 101 ? 8.903 3.800 6.278 1.00 94.94 101 GLY A N 1
ATOM 805 C CA . GLY A 1 101 ? 7.495 3.688 5.916 1.00 94.94 101 GLY A CA 1
ATOM 806 C C . GLY A 1 101 ? 6.913 2.330 6.295 1.00 94.94 101 GLY A C 1
ATOM 807 O O . GLY A 1 101 ? 7.176 1.772 7.361 1.00 94.94 101 GLY A O 1
ATOM 808 N N . VAL A 1 102 ? 6.169 1.737 5.363 1.00 95.56 102 VAL A N 1
ATOM 809 C CA . VAL A 1 102 ? 5.630 0.379 5.528 1.00 95.56 102 VAL A CA 1
ATOM 810 C C . VAL A 1 102 ? 6.727 -0.685 5.643 1.00 95.56 102 VAL A C 1
ATOM 812 O O . VAL A 1 102 ? 6.469 -1.750 6.196 1.00 95.56 102 VAL A O 1
ATOM 815 N N . PHE A 1 103 ? 7.949 -0.418 5.165 1.00 95.88 103 PHE A N 1
ATOM 816 C CA . PHE A 1 103 ? 9.075 -1.361 5.200 1.00 95.88 103 PHE A CA 1
ATOM 817 C C . PHE A 1 103 ? 9.905 -1.277 6.489 1.00 95.88 103 PHE A C 1
ATOM 819 O O . PHE A 1 103 ? 10.797 -2.103 6.694 1.00 95.88 103 PHE A O 1
ATOM 826 N N . ALA A 1 104 ? 9.597 -0.337 7.389 1.00 95.19 104 ALA A N 1
ATOM 827 C CA . ALA A 1 104 ? 10.171 -0.310 8.737 1.00 95.19 104 ALA A CA 1
ATOM 828 C C . ALA A 1 104 ? 9.751 -1.535 9.578 1.00 95.19 104 ALA A C 1
ATOM 830 O O . ALA A 1 104 ? 10.448 -1.919 10.516 1.00 95.19 104 ALA A O 1
ATOM 831 N N . TYR A 1 105 ? 8.644 -2.186 9.208 1.00 94.75 105 TYR A N 1
ATOM 832 C CA . TYR A 1 105 ? 8.092 -3.375 9.870 1.00 94.75 105 TYR A CA 1
ATOM 833 C C . TYR A 1 105 ? 8.611 -4.696 9.287 1.00 94.75 105 TYR A C 1
ATOM 835 O O . TYR A 1 105 ? 8.316 -5.772 9.803 1.00 94.75 105 TYR A O 1
ATOM 843 N N . GLY A 1 106 ? 9.395 -4.649 8.209 1.00 93.94 106 GLY A N 1
ATOM 844 C CA . GLY A 1 106 ? 9.907 -5.841 7.547 1.00 93.94 106 GLY A CA 1
ATOM 845 C C . GLY A 1 106 ? 9.762 -5.791 6.035 1.00 93.94 106 GLY A C 1
ATOM 846 O O . GLY A 1 106 ? 9.625 -4.731 5.420 1.00 93.94 106 GLY A O 1
ATOM 847 N N . ARG A 1 107 ? 9.799 -6.969 5.416 1.00 92.44 107 ARG A N 1
ATOM 848 C CA . ARG A 1 107 ? 9.603 -7.125 3.968 1.00 92.44 1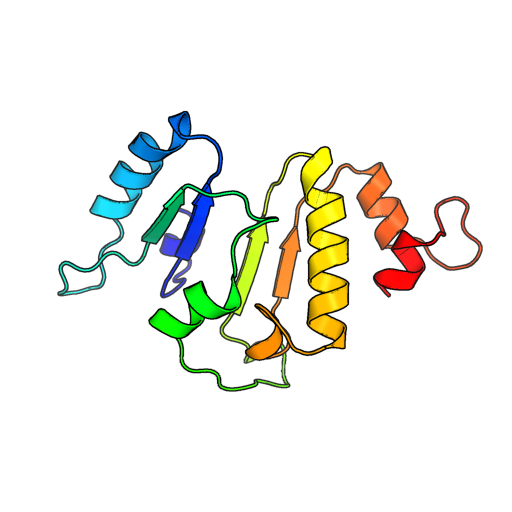07 ARG A CA 1
ATOM 849 C C . ARG A 1 107 ? 8.115 -7.142 3.612 1.00 92.44 107 ARG A C 1
ATOM 851 O O . ARG A 1 107 ? 7.592 -8.165 3.176 1.00 92.44 107 ARG A O 1
ATOM 858 N N . SER A 1 108 ? 7.463 -6.000 3.810 1.00 94.50 108 SER A N 1
ATOM 859 C CA . SER A 1 108 ? 6.036 -5.798 3.553 1.00 94.50 108 SER A CA 1
ATOM 860 C C . SER A 1 108 ? 5.668 -6.132 2.110 1.00 94.50 108 SER A C 1
ATOM 862 O O . SER A 1 108 ? 6.341 -5.713 1.165 1.00 94.50 108 SER A O 1
ATOM 864 N N . GLN A 1 109 ? 4.593 -6.898 1.937 1.00 93.88 109 GLN A N 1
ATOM 865 C CA . GLN A 1 109 ? 4.095 -7.267 0.615 1.00 93.88 109 GLN A CA 1
ATOM 866 C C . GLN A 1 109 ? 3.224 -6.147 0.044 1.00 93.88 109 GLN A C 1
ATOM 868 O O . GLN A 1 109 ? 2.328 -5.641 0.719 1.00 93.88 109 GLN A O 1
ATOM 873 N N . CYS A 1 110 ? 3.456 -5.795 -1.219 1.00 94.44 110 CYS A N 1
ATOM 874 C CA . CYS A 1 110 ? 2.673 -4.793 -1.936 1.00 94.44 110 CYS A CA 1
ATOM 875 C C . CYS A 1 110 ? 1.927 -5.449 -3.102 1.00 94.44 110 CYS A C 1
ATOM 877 O O . CYS A 1 110 ? 2.552 -5.980 -4.019 1.00 94.44 110 CYS A O 1
ATOM 879 N N . VAL A 1 111 ? 0.596 -5.377 -3.091 1.00 94.56 111 VAL A N 1
ATOM 880 C CA . VAL A 1 111 ? -0.277 -5.845 -4.175 1.00 94.56 111 VAL A CA 1
ATOM 881 C C . VAL A 1 111 ? -0.932 -4.632 -4.824 1.00 94.56 111 VAL A C 1
ATOM 883 O O . VAL A 1 111 ? -1.864 -4.034 -4.284 1.00 94.56 111 VAL A O 1
ATOM 886 N N . LEU A 1 112 ? -0.414 -4.245 -5.985 1.00 93.38 112 LEU A N 1
ATOM 887 C CA . LEU A 1 112 ? -0.781 -3.006 -6.662 1.00 93.38 112 LEU A CA 1
ATOM 888 C C . LEU A 1 112 ? -1.289 -3.295 -8.070 1.00 93.38 112 LEU A C 1
ATOM 890 O O . LEU A 1 112 ? -0.685 -4.078 -8.803 1.00 93.38 112 LEU A O 1
ATOM 894 N N . ALA A 1 113 ? -2.378 -2.637 -8.457 1.00 92.19 113 ALA A N 1
ATOM 895 C CA . ALA A 1 113 ? -2.858 -2.668 -9.831 1.00 92.19 113 ALA A CA 1
ATOM 896 C C . ALA A 1 113 ? -2.211 -1.545 -10.653 1.00 92.19 113 ALA A C 1
ATOM 898 O O . ALA A 1 113 ? -2.138 -0.394 -10.217 1.00 92.19 113 ALA A O 1
ATOM 899 N N . PHE A 1 114 ? -1.778 -1.886 -11.865 1.00 91.88 114 PHE A N 1
ATOM 900 C CA . PHE A 1 114 ? -1.231 -0.956 -12.848 1.00 91.88 114 PHE A CA 1
ATOM 901 C C . PHE A 1 114 ? -1.935 -1.142 -14.190 1.00 91.88 114 PHE A C 1
ATOM 903 O O . PHE A 1 114 ? -2.533 -2.184 -14.460 1.00 91.88 114 PHE A O 1
ATOM 910 N N . GLN A 1 115 ? -1.826 -0.139 -15.061 1.00 91.75 115 GLN A N 1
ATOM 911 C CA . GLN A 1 115 ? -2.132 -0.332 -16.476 1.00 91.75 115 GLN A CA 1
ATOM 912 C C . GLN A 1 115 ? -1.182 -1.378 -17.075 1.00 91.75 115 GLN A C 1
ATOM 914 O O . GLN A 1 115 ? -0.015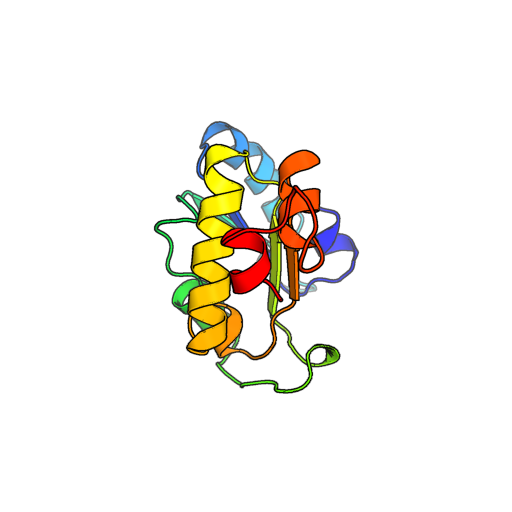 -1.434 -16.686 1.00 91.75 115 GLN A O 1
ATOM 919 N N . ALA A 1 116 ? -1.671 -2.171 -18.031 1.00 92.00 116 ALA A N 1
ATOM 920 C CA . ALA A 1 116 ? -0.936 -3.306 -18.596 1.00 92.00 116 ALA A CA 1
ATOM 921 C C . ALA A 1 116 ? 0.475 -2.931 -19.084 1.00 92.00 116 ALA A C 1
ATOM 923 O O . ALA A 1 116 ? 1.446 -3.524 -18.636 1.00 92.00 116 ALA A O 1
ATOM 924 N N . GLU A 1 117 ? 0.605 -1.864 -19.880 1.00 92.56 117 GLU A N 1
ATOM 925 C CA . GLU A 1 117 ? 1.904 -1.392 -20.393 1.00 92.56 117 GLU A CA 1
ATOM 926 C C . GLU A 1 117 ? 2.906 -1.056 -19.273 1.00 92.56 117 GLU A C 1
ATOM 928 O O . GLU A 1 117 ? 4.114 -1.238 -19.405 1.00 92.56 117 GLU A O 1
ATOM 933 N N . VAL A 1 118 ? 2.420 -0.568 -18.132 1.00 92.81 118 VAL A N 1
ATOM 934 C CA . VAL A 1 118 ? 3.280 -0.205 -16.999 1.00 92.81 118 VAL A CA 1
ATOM 935 C C . VAL A 1 118 ? 3.682 -1.440 -16.212 1.00 92.81 118 VAL A C 1
ATOM 937 O O . VAL A 1 118 ? 4.837 -1.534 -15.802 1.00 92.81 118 VAL A O 1
ATOM 940 N N . ALA A 1 119 ? 2.773 -2.405 -16.059 1.00 93.00 119 ALA A N 1
ATOM 941 C CA . ALA A 1 119 ? 3.110 -3.715 -15.517 1.00 93.00 119 ALA A CA 1
ATOM 942 C C . ALA A 1 119 ? 4.189 -4.400 -16.372 1.00 93.00 119 ALA A C 1
ATOM 944 O O . ALA A 1 119 ? 5.189 -4.856 -15.817 1.00 93.00 119 ALA A O 1
ATOM 945 N N . ASP A 1 120 ? 4.049 -4.366 -17.702 1.00 94.62 120 ASP A N 1
ATOM 946 C CA . ASP A 1 120 ? 5.026 -4.925 -18.643 1.00 94.62 120 ASP A CA 1
ATOM 947 C C . ASP A 1 120 ? 6.410 -4.286 -18.470 1.00 94.62 120 ASP A C 1
ATOM 949 O O . ASP A 1 120 ? 7.418 -4.990 -18.428 1.00 94.62 120 ASP A O 1
ATOM 953 N N . ARG A 1 121 ? 6.471 -2.963 -18.272 1.00 94.50 121 ARG A N 1
ATOM 954 C CA . ARG A 1 121 ? 7.728 -2.250 -17.985 1.00 94.50 121 ARG A CA 1
ATOM 955 C C . ARG A 1 121 ? 8.338 -2.625 -16.635 1.00 94.50 121 ARG A C 1
ATOM 957 O O . ARG A 1 121 ? 9.560 -2.697 -16.538 1.00 94.50 121 ARG A O 1
ATOM 964 N N . ILE A 1 122 ? 7.538 -2.856 -15.591 1.00 94.00 122 ILE A N 1
ATOM 965 C CA . ILE A 1 122 ? 8.041 -3.250 -14.259 1.00 94.00 122 ILE A CA 1
ATOM 966 C C . ILE A 1 122 ? 8.758 -4.608 -14.338 1.00 94.00 122 ILE A C 1
ATOM 968 O O . ILE A 1 122 ? 9.864 -4.759 -13.817 1.00 94.00 122 ILE A O 1
ATOM 972 N N . ILE A 1 123 ? 8.163 -5.576 -15.039 1.00 95.81 123 ILE A N 1
ATOM 973 C CA . ILE A 1 123 ? 8.687 -6.949 -15.146 1.00 95.81 123 ILE A CA 1
ATOM 974 C C . ILE A 1 123 ? 9.600 -7.174 -16.361 1.00 95.81 123 ILE A C 1
ATOM 976 O O . ILE A 1 123 ? 10.062 -8.295 -16.588 1.00 95.81 123 ILE A O 1
ATOM 980 N N . ALA A 1 124 ? 9.839 -6.136 -17.167 1.00 97.00 124 ALA A N 1
ATOM 981 C CA . ALA A 1 124 ? 10.606 -6.236 -18.401 1.00 97.00 124 ALA A CA 1
ATOM 982 C C . ALA A 1 124 ? 12.003 -6.811 -18.140 1.00 97.00 124 ALA A C 1
ATOM 984 O O . ALA A 1 124 ? 12.717 -6.366 -17.244 1.00 97.00 124 ALA A O 1
ATOM 985 N N . LYS A 1 125 ? 12.429 -7.783 -18.948 1.00 96.69 125 LYS A N 1
ATOM 986 C CA . LYS A 1 125 ? 13.778 -8.359 -18.846 1.00 96.69 125 LYS A CA 1
ATOM 987 C C . LYS A 1 125 ? 14.819 -7.438 -19.492 1.00 96.69 125 LYS A C 1
ATOM 989 O O . LYS A 1 125 ? 14.472 -6.740 -20.453 1.00 96.69 125 LYS A O 1
ATOM 994 N N . PRO A 1 126 ? 16.091 -7.481 -19.053 1.00 95.88 126 PRO A N 1
ATOM 995 C CA . PRO A 1 126 ? 17.179 -6.786 -19.735 1.00 95.88 126 PRO A CA 1
ATOM 996 C C . PRO A 1 126 ? 17.188 -7.072 -21.243 1.00 95.88 126 PRO A C 1
ATOM 998 O O . PRO A 1 126 ? 16.888 -8.187 -21.669 1.00 95.88 126 PRO A O 1
ATOM 1001 N N . ASN A 1 127 ? 17.544 -6.064 -22.045 1.00 93.81 127 ASN A N 1
ATOM 1002 C CA . ASN A 1 127 ? 17.565 -6.101 -23.517 1.00 93.81 127 ASN A CA 1
ATOM 1003 C C . ASN A 1 127 ? 16.192 -6.255 -24.208 1.00 93.81 127 ASN A C 1
ATOM 1005 O O . ASN A 1 127 ? 16.144 -6.500 -25.413 1.00 93.81 127 ASN A O 1
ATOM 1009 N N . SER A 1 128 ? 15.077 -6.094 -23.490 1.00 95.81 128 SER A N 1
ATOM 1010 C CA . SER A 1 128 ? 13.746 -5.979 -24.105 1.00 95.81 128 SER A CA 1
ATOM 1011 C C . SER A 1 128 ? 13.386 -4.523 -24.420 1.00 95.81 128 SER A C 1
ATOM 1013 O O . SER A 1 128 ? 13.938 -3.596 -23.831 1.00 95.81 128 SER A O 1
ATOM 1015 N N . LYS A 1 129 ? 12.436 -4.313 -25.343 1.00 95.00 129 LYS A N 1
ATOM 1016 C CA . LYS A 1 129 ? 11.967 -2.974 -25.746 1.00 95.00 129 LYS A CA 1
ATOM 1017 C C . LYS A 1 129 ? 11.402 -2.162 -24.572 1.00 95.00 129 LYS A C 1
ATOM 1019 O O . LYS A 1 129 ? 11.611 -0.958 -24.507 1.00 95.00 129 LYS A O 1
ATOM 1024 N N . GLU A 1 130 ? 10.713 -2.836 -23.656 1.00 95.50 130 GLU A N 1
ATOM 1025 C CA . GLU A 1 130 ? 10.058 -2.217 -22.499 1.00 95.50 130 GLU A CA 1
ATOM 1026 C C . GLU A 1 130 ? 11.003 -2.053 -21.294 1.00 95.50 130 GLU A C 1
ATOM 1028 O O . GLU A 1 130 ? 10.614 -1.484 -20.273 1.00 95.50 130 GLU A O 1
ATOM 1033 N N . TYR A 1 131 ? 12.251 -2.533 -21.398 1.00 95.62 131 TYR A N 1
ATOM 1034 C CA . TYR A 1 131 ? 13.240 -2.412 -20.333 1.00 95.62 131 TYR A CA 1
ATOM 1035 C C . TYR A 1 131 ? 13.704 -0.967 -20.178 1.00 95.62 131 TYR A C 1
ATOM 1037 O O . TYR A 1 131 ? 14.203 -0.340 -21.115 1.00 95.62 131 TYR A O 1
ATOM 1045 N N . GLY A 1 132 ? 13.597 -0.440 -18.964 1.00 94.25 132 GLY A N 1
ATOM 1046 C CA . GLY A 1 132 ? 14.004 0.926 -18.682 1.00 94.25 132 GLY A CA 1
ATOM 1047 C C . GLY A 1 132 ? 14.209 1.192 -17.200 1.00 94.25 132 GLY A C 1
ATOM 1048 O O . GLY A 1 132 ? 14.414 0.289 -16.393 1.00 94.25 132 GLY A O 1
ATOM 1049 N N . ARG A 1 133 ? 14.140 2.475 -16.829 1.00 93.50 133 ARG A N 1
ATOM 1050 C CA . ARG A 1 133 ? 14.386 2.929 -15.449 1.00 93.50 133 ARG A CA 1
ATOM 1051 C C . ARG A 1 133 ? 13.460 2.251 -14.440 1.00 93.50 133 ARG A C 1
ATOM 1053 O O . ARG A 1 133 ? 13.899 1.911 -13.352 1.00 93.50 133 ARG A O 1
ATOM 1060 N N . LEU A 1 134 ? 12.192 2.051 -14.804 1.00 92.00 134 LEU A N 1
ATOM 1061 C CA . LEU A 1 134 ? 11.204 1.435 -13.919 1.00 92.00 134 LEU A CA 1
ATOM 1062 C C . LEU A 1 134 ? 11.515 -0.041 -13.641 1.00 92.00 134 LEU A C 1
ATOM 1064 O O . LEU A 1 134 ? 11.377 -0.478 -12.502 1.00 92.00 134 LEU A O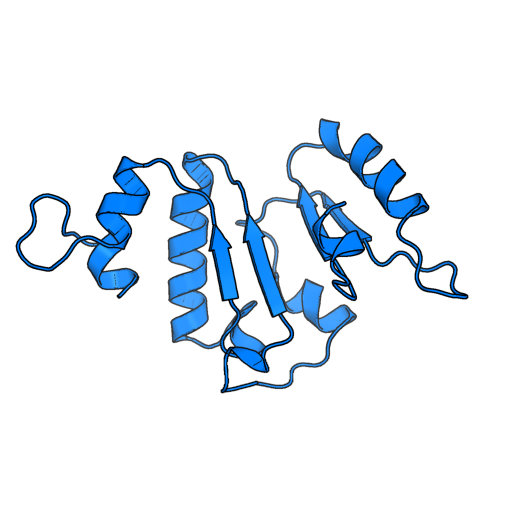 1
ATOM 1068 N N . SER A 1 135 ? 11.992 -0.767 -14.654 1.00 94.50 135 SER A N 1
ATOM 1069 C CA . SER A 1 135 ? 12.431 -2.161 -14.540 1.00 94.50 135 SER A CA 1
ATOM 1070 C C . SER A 1 135 ? 13.615 -2.271 -13.582 1.00 94.50 135 SER A C 1
ATOM 1072 O O . SER A 1 135 ? 13.554 -3.024 -12.620 1.00 94.50 135 SER A O 1
ATOM 1074 N N . VAL A 1 136 ? 14.645 -1.438 -13.783 1.00 94.31 136 VAL A N 1
ATOM 1075 C CA . VAL A 1 136 ? 15.860 -1.415 -12.944 1.00 94.31 136 VAL A CA 1
ATOM 1076 C C . VAL A 1 136 ? 15.550 -1.085 -11.485 1.00 94.31 136 VAL A C 1
ATOM 1078 O O . VAL A 1 136 ? 16.177 -1.628 -10.590 1.00 94.31 136 VAL A O 1
ATOM 1081 N N . MET A 1 137 ? 14.604 -0.182 -11.227 1.00 92.81 137 MET A N 1
ATOM 1082 C CA . MET A 1 137 ? 14.235 0.168 -9.853 1.00 92.81 137 MET A CA 1
ATOM 1083 C C . MET A 1 137 ? 13.460 -0.946 -9.137 1.00 92.81 137 MET A C 1
ATOM 1085 O O . MET A 1 137 ? 13.453 -0.970 -7.912 1.00 92.81 137 MET A O 1
ATOM 1089 N N . SER A 1 138 ? 12.775 -1.823 -9.875 1.00 89.81 138 SER A N 1
ATOM 1090 C CA . SER A 1 138 ? 11.817 -2.778 -9.299 1.00 89.81 138 SER A CA 1
ATOM 1091 C C . SER A 1 138 ? 12.341 -4.219 -9.206 1.00 89.81 138 SER A C 1
ATOM 1093 O O . SER A 1 138 ? 11.647 -5.053 -8.625 1.00 89.81 138 SER A O 1
ATOM 1095 N N . GLN A 1 139 ? 13.507 -4.520 -9.790 1.00 89.75 139 GLN A N 1
ATOM 1096 C CA . GLN A 1 139 ? 14.119 -5.859 -9.878 1.00 89.75 139 GLN A CA 1
ATOM 1097 C C . GLN A 1 139 ? 15.386 -5.943 -9.030 1.00 89.75 139 GLN A C 1
ATOM 1099 O O . GLN A 1 139 ? 15.563 -6.992 -8.371 1.00 89.75 139 GLN A O 1
#

pLDDT: mean 93.79, std 3.09, range [77.69, 97.81]

Sequence (139 aa):
RALLMEGAERVIVIEKDRRFIPALQLIQQQALFPNSKESRLVIVNGDILEENEEELIEKYLPKEYQSEPSQCKVGVIGNLPFSVSTACLIKWVKQASKREGVFAYGRSQCVLAFQAEVADRIIAKPNSKEYGRLSVMSQ

Radius of gyration: 16.53 Å; chains: 1; bounding box: 39×27×48 Å

=== Feature glossary ===
Feature key, reading from the visual/contextual features back to the raw sequence:

Rendered structure images. Structure images are PyMOL renders from six orthogonal camera directions. Cartoon representation draws helices as coils and strands as arrows; sticks shows the backbone as bonds; surface shows the solvent-excluded envelope. Rainbow coloring maps sequence position to hue (blue→red, N→C); chain coloring assigns a distinct color per polypeptide.

Contact-map, Ramachandran, and PAE plots. Three diagnostic plots accompany the record. The Cα contact map visualizes the tertiary structure as a 2D adjacency matrix (8 Å cutoff, sequence-local contacts suppressed). The Ramachandran plot shows the distribution of backbone (φ, ψ) torsions, with points in the α and β basins reflecting secondary structure content. The PAE plot shows AlphaFold's inter-residue confidence as a color matrix.

InterPro / GO / CATH / organism. The annotation block draws on four external resources. InterPro: which protein families and domains the sequence belongs to. GO: standardized terms for what the protein does, what process it participates in, and where in the cell it acts. CATH: which structural fold it has in the CATH hierarchy. Organism: the species of origin.

Nearest PDB structures. Structural nearest neighbors (via Foldseek easy-search vs the PDB). Reported per hit: target PDB id, E-value, and alignment TM-score. A TM-score above ~0.5 is the conventional threshold for 'same fold'.

Predicted aligned error. Predicted aligned error is AlphaFold's pairwise confidence. Unlike pLDDT (per-residue), PAE is per-residue-pair and captures whether two parts of the structure are correctly placed relative to each other. Units are ångströms of expected positional error.

Solvent-accessible surface area. SASA measures how much of the protein is reachable by solvent. It is computed by rolling a water-sized probe over the atomic surface and summing the exposed area (Å²). Per-residue SASA distinguishes core (buried, low SASA) from surface (exposed, high SASA) residues; total SASA is a whole-molecule size measure.

B-factor. Crystallographic B-factors measure how much each atom's electron density is smeared out, in Å². They rise in mobile loops and surface residues and fall in the buried interior. In AlphaFold models this column is repurposed to hold pLDDT instead.

pLDDT. For AlphaFold models, the B-factor field carries pLDDT — the model's own estimate of local accuracy on a 0–100 scale. Regions with pLDDT<50 should be treated as essentially unmodeled; they often correspond to intrinsically disordered segments.

Backbone torsions (φ/ψ). φ (phi) and ψ (psi) are the two rotatable backbone dihedrals per residue: φ is the C(i-1)–N–Cα–C torsion, ψ is the N–Cα–C–N(i+1) torsion, both in degrees on (−180°, 180°]. α-helical residues cluster near (−60°, −45°); β-strand residues near (−120°, +130°). A Ramachandran plot is simply a scatter of (φ, ψ) for every residue.

Radius of gyration, Cα contacts, bounding box. Radius of gyration (Rg) is the root-mean-square distance of Cα atoms from their centroid — a single number for overall size and compactness. A globular domain of N residues has Rg ≈ 2.2·N^0.38 Å; an extended or disordered chain has a much larger Rg. The Cα contact count is the number of residue pairs whose Cα atoms are within 8 Å and are more than four positions apart in sequence — a standard proxy for tertiary packing density. The bounding box is the smallest axis-aligned box enclosing all Cα atoms.

Secondary structure (3-state, P-SEA). Three-state secondary structure (P-SEA) collapses the eight DSSP classes into helix (a), strand (b), and coil (c). P-SEA assigns these from Cα geometry alone — distances and angles — without requiring backbone oxygens, so it works on any Cα trace.

Secondary structure (8-state, DSSP). Secondary structure is the local, repeating backbone conformation. DSSP classifies it into eight states by reading the hydrogen-bond network: three helix types (H, G, I), two β types (E, B), two non-regular types (T, S), and unstructured coil (-).

Foldseek 3Di. The Foldseek 3Di string encodes local tertiary geometry as a 20-letter alphabet — one character per residue — derived from the relative positions of nearby Cα atoms. Unlike the amino-acid sequence, 3Di is a direct function of the 3D structure, so two proteins with the same fold have similar 3Di strings even at low sequence identity.

mmCIF coordinates. Structure coordinates are given as an mmCIF _atom_site loop: one row per atom with element, residue name, chain id, sequence number, and x/y/z position in Å. Only the four main-chain atoms per residue are included here; side chains are omitted to keep the record compact.

Sequence. This is the polypeptide sequence — one letter per residue, N-terminus first. Length ranges from a few dozen residues for small domains to over a thousand for large multi-domain proteins.